Protein AF-A0A1F3K5B8-F1 (afdb_monomer)

Sequence (138 aa):
MNRTSKKQAKIIVHPASIRLMTDATWEYAHKILWNNHPFTKKETEQAKALIQEYYESIPSEKFAAGIHRYFSGYCIRILMARNYVLRRPQRYIPHPCIWIDKRNPKGFAGTKAWYDAFIQEQHYVNQRFRPQSFSKTA

Structure (mmCIF, N/CA/C/O backbone):
data_AF-A0A1F3K5B8-F1
#
_entry.id   AF-A0A1F3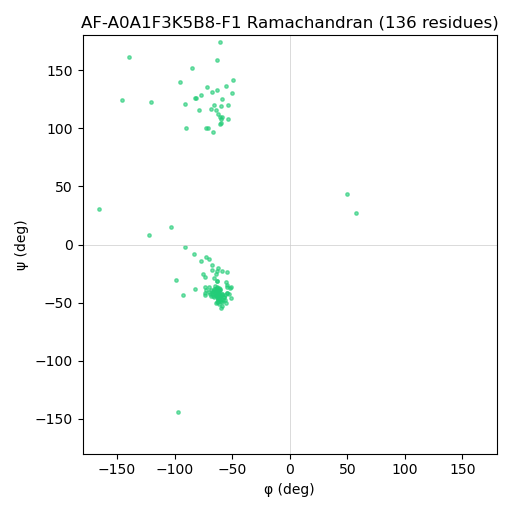K5B8-F1
#
loop_
_atom_site.group_PDB
_atom_site.id
_atom_site.type_symbol
_atom_site.label_atom_id
_atom_site.label_alt_id
_atom_site.label_comp_id
_atom_site.label_asym_id
_atom_site.label_entity_id
_atom_site.label_seq_id
_atom_site.pdbx_PDB_ins_code
_atom_site.Cartn_x
_atom_site.Cartn_y
_at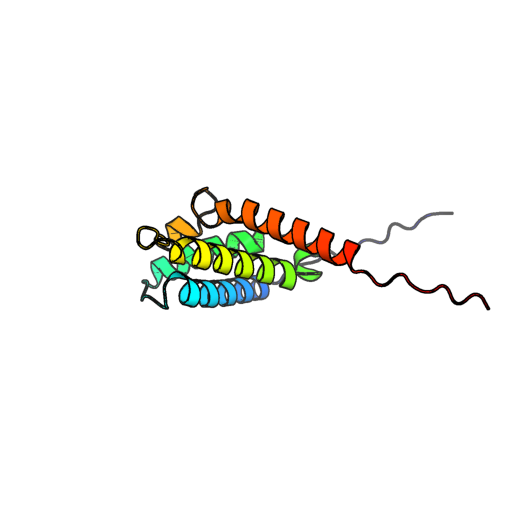om_site.Cartn_z
_atom_site.occupancy
_atom_site.B_iso_or_equiv
_atom_site.auth_seq_id
_atom_site.auth_comp_id
_atom_site.auth_asym_id
_atom_site.auth_atom_id
_atom_site.pdbx_PDB_model_num
ATOM 1 N N . MET A 1 1 ? 29.979 -13.759 -38.734 1.00 42.94 1 MET A N 1
ATOM 2 C CA . MET A 1 1 ? 29.241 -12.545 -38.310 1.00 42.94 1 MET A CA 1
ATOM 3 C C . MET A 1 1 ? 29.176 -12.517 -36.787 1.00 42.94 1 MET A C 1
ATOM 5 O O . MET A 1 1 ? 28.407 -13.268 -36.202 1.00 42.94 1 MET A O 1
ATOM 9 N N . ASN A 1 2 ? 30.024 -11.710 -36.144 1.00 40.69 2 ASN A N 1
ATOM 10 C CA . ASN A 1 2 ? 30.089 -11.603 -34.684 1.00 40.69 2 ASN A CA 1
ATOM 11 C C . ASN A 1 2 ? 28.946 -10.721 -34.166 1.00 40.69 2 ASN A C 1
ATOM 13 O O . ASN A 1 2 ? 28.903 -9.528 -34.457 1.00 40.69 2 ASN A O 1
ATOM 17 N N . ARG A 1 3 ? 28.024 -11.300 -33.387 1.00 50.88 3 ARG A N 1
ATOM 18 C CA . ARG A 1 3 ? 27.056 -10.534 -32.591 1.00 50.88 3 ARG A CA 1
ATOM 19 C C . ARG A 1 3 ? 27.803 -9.910 -31.414 1.00 50.88 3 ARG A C 1
ATOM 21 O O . ARG A 1 3 ? 28.085 -10.578 -30.426 1.00 50.88 3 ARG A O 1
ATOM 28 N N . THR A 1 4 ? 28.139 -8.632 -31.524 1.00 51.91 4 THR A N 1
ATOM 29 C CA . THR A 1 4 ? 28.612 -7.824 -30.400 1.00 51.91 4 THR A CA 1
ATOM 30 C C . THR A 1 4 ? 27.522 -7.780 -29.328 1.00 51.91 4 THR A C 1
ATOM 32 O O . THR A 1 4 ? 26.466 -7.176 -29.513 1.00 51.91 4 THR A O 1
ATOM 35 N N . SER A 1 5 ? 27.770 -8.452 -28.201 1.00 54.78 5 SER A N 1
ATOM 36 C CA . SER A 1 5 ? 26.965 -8.332 -26.986 1.00 54.78 5 SER A CA 1
ATOM 37 C C . SER A 1 5 ? 27.025 -6.879 -26.508 1.00 54.78 5 SER A C 1
ATOM 39 O O . SER A 1 5 ? 28.046 -6.423 -25.992 1.00 54.78 5 SER A O 1
ATOM 41 N N . LYS A 1 6 ? 25.957 -6.107 -26.743 1.00 59.59 6 LYS A N 1
ATOM 42 C CA . LYS A 1 6 ? 25.821 -4.761 -26.176 1.00 59.59 6 LYS A CA 1
ATOM 43 C C . LYS A 1 6 ? 25.743 -4.908 -24.656 1.00 59.59 6 LYS A C 1
ATOM 45 O O . LYS A 1 6 ? 24.773 -5.468 -24.153 1.00 59.59 6 LYS A O 1
ATOM 50 N N . LYS A 1 7 ? 26.735 -4.382 -23.928 1.00 57.59 7 LYS A N 1
ATOM 51 C CA . LYS A 1 7 ? 26.633 -4.170 -22.475 1.00 57.59 7 LYS A CA 1
ATOM 52 C C . LYS A 1 7 ? 25.372 -3.343 -22.210 1.00 57.59 7 LYS A C 1
ATOM 54 O O . LYS A 1 7 ? 25.329 -2.165 -22.555 1.00 57.59 7 LYS A O 1
ATOM 59 N N . GLN A 1 8 ? 24.335 -3.960 -21.649 1.00 66.31 8 GLN A N 1
ATOM 60 C CA . GLN A 1 8 ? 23.155 -3.233 -21.191 1.00 66.31 8 GLN A CA 1
ATOM 61 C C . GLN A 1 8 ? 23.549 -2.354 -20.001 1.00 66.31 8 GLN A C 1
ATOM 63 O O . GLN A 1 8 ? 24.217 -2.811 -19.073 1.00 66.31 8 GLN A O 1
ATOM 68 N N . ALA A 1 9 ? 23.162 -1.080 -20.050 1.00 80.69 9 ALA A N 1
ATOM 69 C CA . ALA A 1 9 ? 23.352 -0.161 -18.938 1.00 80.69 9 ALA A CA 1
ATOM 70 C C . ALA A 1 9 ? 22.540 -0.644 -17.727 1.00 80.69 9 ALA A C 1
ATOM 72 O O . ALA A 1 9 ? 21.363 -0.980 -17.856 1.00 80.69 9 ALA A O 1
ATOM 73 N N . LYS A 1 10 ? 23.171 -0.673 -16.548 1.00 85.38 10 LYS A N 1
ATOM 74 C CA . LYS A 1 10 ? 22.501 -1.026 -15.294 1.00 85.38 10 LYS A CA 1
ATOM 75 C C . LYS A 1 10 ? 21.502 0.076 -14.938 1.00 85.38 10 LYS A C 1
ATOM 77 O O . LYS A 1 10 ? 21.907 1.209 -14.688 1.00 85.38 10 LYS A O 1
ATOM 82 N N . ILE A 1 11 ? 20.215 -0.257 -14.898 1.00 89.69 11 ILE A N 1
ATOM 83 C CA . ILE A 1 11 ? 19.169 0.669 -14.454 1.00 89.69 11 ILE A CA 1
ATOM 84 C C . ILE A 1 11 ? 19.203 0.742 -12.926 1.00 89.69 11 ILE A C 1
ATOM 86 O O . ILE A 1 11 ? 19.181 -0.282 -12.241 1.00 89.69 11 ILE A O 1
ATOM 90 N N . ILE A 1 12 ? 19.252 1.960 -12.392 1.00 89.50 12 ILE A N 1
ATOM 91 C CA . ILE A 1 12 ? 19.231 2.226 -10.953 1.00 89.50 12 ILE A CA 1
ATOM 92 C C . ILE A 1 12 ? 18.011 3.096 -10.660 1.00 89.50 12 ILE A C 1
ATOM 94 O O . ILE A 1 12 ? 17.866 4.177 -11.227 1.00 89.50 12 ILE A O 1
ATOM 98 N N . VAL A 1 13 ? 17.134 2.620 -9.777 1.00 92.69 13 VAL A N 1
ATOM 99 C CA . VAL A 1 13 ? 16.008 3.410 -9.268 1.00 92.69 13 VAL A CA 1
ATOM 100 C C . VAL A 1 13 ? 16.517 4.287 -8.133 1.00 92.69 13 VAL A C 1
ATOM 102 O O . VAL A 1 13 ? 17.129 3.797 -7.185 1.00 92.69 13 VAL A O 1
ATOM 105 N N . HIS A 1 14 ? 16.274 5.591 -8.224 1.00 94.44 14 HIS A N 1
ATOM 106 C CA . HIS A 1 14 ? 16.686 6.514 -7.177 1.00 94.44 14 HIS A CA 1
ATOM 107 C C . HIS A 1 14 ? 15.807 6.329 -5.919 1.00 94.44 14 HIS A C 1
ATOM 109 O O . HIS A 1 14 ? 14.580 6.292 -6.051 1.00 94.44 14 HIS A O 1
ATOM 115 N N . PRO A 1 15 ? 16.369 6.291 -4.693 1.00 95.44 15 PRO A N 1
ATOM 116 C CA . PRO A 1 15 ? 15.589 6.104 -3.461 1.00 95.44 15 PRO A CA 1
ATOM 117 C C . PRO A 1 15 ? 14.463 7.130 -3.267 1.00 95.44 15 PRO A C 1
ATOM 119 O O . PRO A 1 15 ? 13.400 6.809 -2.740 1.00 95.44 15 PRO A O 1
ATOM 122 N N . ALA A 1 16 ? 14.654 8.366 -3.745 1.00 96.88 16 ALA A N 1
ATOM 123 C CA . ALA A 1 16 ? 13.606 9.390 -3.698 1.00 96.88 16 ALA A CA 1
ATOM 124 C C . ALA A 1 16 ? 12.360 9.019 -4.522 1.00 96.88 16 ALA A C 1
ATOM 126 O O . ALA A 1 16 ? 11.256 9.391 -4.136 1.00 96.88 16 ALA A O 1
ATOM 127 N N . SER A 1 17 ? 12.515 8.269 -5.620 1.00 96.81 17 SER A N 1
ATOM 128 C CA . SER A 1 17 ? 11.383 7.786 -6.415 1.00 96.81 17 SER A CA 1
ATOM 129 C C . SER A 1 17 ? 10.570 6.759 -5.635 1.00 96.81 17 SER A C 1
ATOM 131 O O . SER A 1 17 ? 9.349 6.838 -5.625 1.00 96.81 17 SER A O 1
ATOM 133 N N . ILE A 1 18 ? 11.232 5.837 -4.929 1.00 97.75 18 ILE A N 1
ATOM 134 C CA . ILE A 1 18 ? 10.556 4.868 -4.056 1.00 97.75 18 ILE A CA 1
ATOM 135 C C . ILE A 1 18 ? 9.808 5.598 -2.940 1.00 97.75 18 ILE A C 1
ATOM 137 O O . ILE A 1 18 ? 8.623 5.348 -2.746 1.00 97.75 18 ILE A O 1
ATOM 141 N N . ARG A 1 19 ? 10.460 6.556 -2.267 1.00 98.25 19 ARG A N 1
ATOM 142 C CA . ARG A 1 19 ? 9.831 7.358 -1.208 1.00 98.25 19 ARG A CA 1
ATOM 143 C C . ARG A 1 19 ? 8.584 8.094 -1.700 1.00 98.25 19 ARG A C 1
ATOM 145 O O . ARG A 1 19 ? 7.551 8.017 -1.048 1.00 98.25 19 ARG A O 1
ATOM 152 N N . LEU A 1 20 ? 8.652 8.728 -2.873 1.00 98.12 20 LEU A N 1
ATOM 153 C CA . LEU A 1 20 ? 7.500 9.395 -3.486 1.00 98.12 20 LEU A CA 1
ATOM 154 C C . LEU A 1 20 ? 6.321 8.429 -3.689 1.00 98.12 20 LEU A C 1
ATOM 156 O O . LEU A 1 20 ? 5.184 8.760 -3.360 1.00 98.12 20 LEU A O 1
ATOM 160 N N . MET A 1 21 ? 6.590 7.224 -4.202 1.00 98.44 21 MET A N 1
ATOM 161 C CA . MET A 1 21 ? 5.548 6.215 -4.406 1.00 98.44 21 MET A CA 1
ATOM 162 C C . MET A 1 21 ? 4.971 5.707 -3.083 1.00 98.44 21 MET A C 1
ATOM 164 O O . MET A 1 21 ? 3.756 5.526 -2.974 1.00 98.44 21 MET A O 1
ATOM 168 N N . THR A 1 22 ? 5.820 5.503 -2.077 1.00 98.69 22 THR A N 1
ATOM 169 C CA . THR A 1 22 ? 5.412 5.124 -0.721 1.00 98.69 22 THR A CA 1
ATOM 170 C C . THR A 1 22 ? 4.481 6.165 -0.113 1.00 98.69 22 THR A C 1
ATOM 172 O O . THR A 1 22 ? 3.403 5.807 0.360 1.00 98.69 22 THR A O 1
ATOM 175 N N . ASP A 1 23 ? 4.856 7.443 -0.176 1.00 98.69 23 ASP A N 1
ATOM 176 C CA . ASP A 1 23 ? 4.084 8.548 0.391 1.00 98.69 23 ASP A CA 1
ATOM 177 C C . ASP A 1 23 ? 2.722 8.686 -0.293 1.00 98.69 23 ASP A C 1
ATOM 179 O O . ASP A 1 23 ? 1.694 8.652 0.382 1.00 98.69 23 ASP A O 1
ATOM 183 N N . ALA A 1 24 ? 2.694 8.707 -1.629 1.00 98.69 24 ALA A N 1
ATOM 184 C CA . ALA A 1 24 ? 1.449 8.785 -2.392 1.00 98.69 24 ALA A CA 1
ATOM 185 C C . ALA A 1 24 ? 0.516 7.591 -2.114 1.00 98.69 24 ALA A C 1
ATOM 187 O O . ALA A 1 24 ? -0.705 7.737 -2.021 1.00 98.69 24 ALA A O 1
ATOM 188 N N . THR A 1 25 ? 1.084 6.391 -1.960 1.00 98.75 25 THR A N 1
ATOM 189 C CA . THR A 1 25 ? 0.309 5.182 -1.638 1.00 98.75 25 THR A CA 1
ATOM 190 C C . THR A 1 25 ? -0.245 5.245 -0.220 1.00 98.75 25 THR A C 1
ATOM 192 O O . THR A 1 25 ? -1.408 4.900 -0.008 1.00 98.75 25 THR A O 1
ATOM 195 N N . TRP A 1 26 ? 0.563 5.697 0.743 1.00 98.75 26 TRP A N 1
ATOM 196 C CA . TRP A 1 26 ? 0.133 5.884 2.123 1.00 98.75 26 TRP A CA 1
ATOM 197 C C . TRP A 1 26 ? -0.996 6.903 2.219 1.00 98.75 26 TRP A C 1
ATOM 199 O O . TRP A 1 26 ? -2.032 6.579 2.782 1.00 98.75 26 TRP A O 1
ATOM 209 N N . GLU A 1 27 ? -0.841 8.092 1.636 1.00 98.62 27 GLU A N 1
ATOM 210 C CA . GLU A 1 27 ? -1.864 9.144 1.664 1.00 98.62 27 GLU A CA 1
ATOM 211 C C . GLU A 1 27 ? -3.196 8.648 1.094 1.00 98.62 27 GLU A C 1
ATOM 213 O O . GLU A 1 27 ? -4.263 8.857 1.680 1.00 98.62 27 GLU A O 1
ATOM 218 N N . TYR A 1 28 ? -3.133 7.917 -0.022 1.00 98.75 28 TYR A N 1
ATOM 219 C CA . TYR A 1 28 ? -4.312 7.308 -0.616 1.00 98.75 28 TYR A CA 1
ATOM 220 C C . TYR A 1 28 ? -4.944 6.259 0.310 1.00 98.75 28 TYR A C 1
ATOM 222 O O . TYR A 1 28 ? -6.145 6.311 0.577 1.00 98.75 28 TYR A O 1
ATOM 230 N N . ALA A 1 29 ? -4.155 5.321 0.838 1.00 98.62 29 ALA A N 1
ATOM 231 C CA . ALA A 1 29 ? -4.647 4.276 1.733 1.00 98.62 29 ALA A CA 1
ATOM 232 C C . ALA A 1 29 ? -5.234 4.861 3.029 1.00 98.62 29 ALA A C 1
ATOM 234 O O . ALA A 1 29 ? -6.334 4.481 3.434 1.00 98.62 29 ALA A O 1
ATOM 235 N N . HIS A 1 30 ? -4.531 5.819 3.638 1.00 98.69 30 HIS A N 1
ATOM 236 C CA . HIS A 1 30 ? -4.890 6.506 4.878 1.00 98.69 30 HIS A CA 1
ATOM 237 C C . HIS A 1 30 ? -6.261 7.166 4.778 1.00 98.69 30 HIS A C 1
ATOM 239 O O . HIS A 1 30 ? -7.138 6.934 5.616 1.00 98.69 30 HIS A O 1
ATOM 245 N N . LYS A 1 31 ? -6.480 7.895 3.683 1.00 98.44 31 LYS A N 1
ATOM 246 C CA . LYS A 1 31 ? -7.760 8.525 3.377 1.00 98.44 31 LYS A CA 1
ATOM 247 C C . LYS A 1 31 ? -8.865 7.504 3.121 1.00 98.44 31 LYS A C 1
ATOM 249 O O . LYS A 1 31 ? -9.977 7.662 3.613 1.00 98.44 31 LYS A O 1
ATOM 254 N N . ILE A 1 32 ? -8.586 6.469 2.332 1.00 98.38 32 ILE A N 1
ATOM 255 C CA . ILE A 1 32 ? -9.624 5.583 1.789 1.00 98.38 32 ILE A CA 1
ATOM 256 C C . ILE A 1 32 ? -10.062 4.506 2.786 1.00 98.38 32 ILE A C 1
ATOM 258 O O . ILE A 1 32 ? -11.248 4.180 2.835 1.00 98.38 32 ILE A O 1
ATOM 262 N N . LEU A 1 33 ? -9.138 3.949 3.569 1.00 98.25 33 LEU A N 1
ATOM 263 C CA . LEU A 1 33 ? -9.417 2.831 4.477 1.00 98.25 33 LEU A CA 1
ATOM 264 C C . LEU A 1 33 ? -9.633 3.269 5.922 1.00 98.25 33 LEU A C 1
ATOM 266 O O . LEU A 1 33 ? -10.397 2.624 6.635 1.00 98.25 33 LEU A O 1
ATOM 270 N N . TRP A 1 34 ? -8.985 4.356 6.341 1.00 97.94 34 TRP A N 1
ATOM 271 C CA . TRP A 1 34 ? -9.010 4.817 7.730 1.00 97.94 34 TRP A CA 1
ATOM 272 C C . TRP A 1 34 ? -9.528 6.248 7.879 1.00 97.94 34 TRP A C 1
ATOM 274 O O . TRP A 1 34 ? -9.475 6.789 8.976 1.00 97.94 34 TRP A O 1
ATOM 284 N N . ASN A 1 35 ? -10.042 6.864 6.807 1.00 96.94 35 ASN A N 1
ATOM 285 C CA . ASN A 1 35 ? -10.650 8.197 6.834 1.00 96.94 35 ASN A CA 1
ATOM 286 C C . ASN A 1 35 ? -9.774 9.251 7.543 1.00 96.94 35 ASN A C 1
ATOM 288 O O . ASN A 1 35 ? -10.262 10.019 8.368 1.00 96.94 35 ASN A O 1
ATOM 292 N N . ASN A 1 36 ? -8.465 9.249 7.258 1.00 96.69 36 ASN A N 1
ATOM 293 C CA . ASN A 1 36 ? -7.475 10.132 7.890 1.00 96.69 36 ASN A CA 1
ATOM 294 C C . ASN A 1 36 ? -7.409 10.029 9.429 1.00 96.69 36 ASN A C 1
ATOM 296 O O . ASN A 1 36 ? -7.021 10.989 10.093 1.00 96.69 36 ASN A O 1
ATOM 300 N N . HIS A 1 37 ? -7.767 8.879 10.010 1.00 97.44 37 HIS A N 1
ATOM 301 C CA . HIS A 1 37 ? -7.633 8.635 11.447 1.00 97.44 37 HIS A CA 1
ATOM 302 C C . HIS A 1 37 ? -6.214 8.980 11.942 1.00 97.44 37 HIS A C 1
ATOM 304 O O . HIS A 1 37 ? -5.244 8.534 11.327 1.00 97.44 37 HIS A O 1
ATOM 310 N N . PRO A 1 38 ? -6.050 9.753 13.026 1.00 97.31 38 PRO A N 1
ATOM 311 C CA . PRO A 1 38 ? -4.735 10.210 13.462 1.00 97.31 38 PRO A CA 1
ATOM 312 C C . PRO A 1 38 ? -3.913 9.054 14.048 1.00 97.31 38 PRO A C 1
ATOM 314 O O . PRO A 1 38 ? -4.083 8.681 15.204 1.00 97.31 38 PRO A O 1
ATOM 317 N N . PHE A 1 39 ? -2.994 8.508 13.253 1.00 98.00 39 PHE A N 1
ATOM 318 C CA . PHE A 1 39 ? -1.975 7.575 13.730 1.00 98.00 39 PHE A CA 1
ATOM 319 C C . PHE A 1 39 ? -0.771 8.338 14.280 1.00 98.00 39 PHE A C 1
ATOM 321 O O . PHE A 1 39 ? -0.451 9.445 13.837 1.00 98.00 39 PHE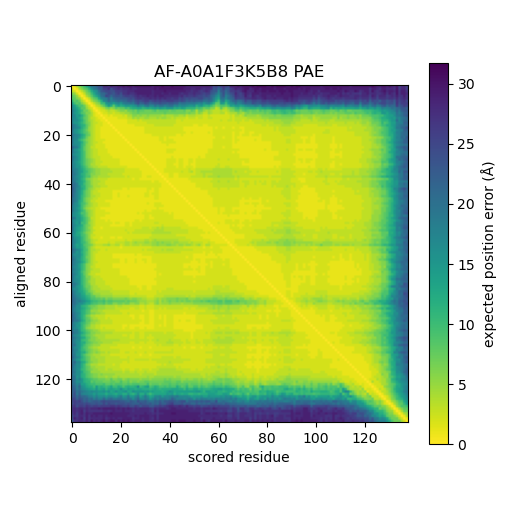 A O 1
ATOM 328 N N . THR A 1 40 ? -0.054 7.734 15.222 1.00 98.25 40 THR A N 1
ATOM 329 C CA . THR A 1 40 ? 1.214 8.289 15.694 1.00 98.25 40 THR A CA 1
ATOM 330 C C . THR A 1 40 ? 2.235 8.335 14.557 1.00 98.25 40 THR A C 1
ATOM 332 O O . THR A 1 40 ? 2.176 7.570 13.586 1.00 98.25 40 THR A O 1
ATOM 335 N N . LYS A 1 41 ? 3.249 9.197 14.701 1.00 98.19 41 LYS A N 1
ATOM 336 C CA . LYS A 1 41 ? 4.380 9.230 13.763 1.00 98.19 41 LYS A CA 1
ATOM 337 C C . LYS A 1 41 ? 5.023 7.846 13.628 1.00 98.19 41 LYS A C 1
ATOM 339 O O . LYS A 1 41 ? 5.306 7.411 12.521 1.00 98.19 41 LYS A O 1
ATOM 344 N N . LYS A 1 42 ? 5.195 7.125 14.741 1.00 98.31 42 LYS A N 1
ATOM 345 C CA . LYS A 1 42 ? 5.792 5.783 14.748 1.00 98.31 42 LYS A CA 1
ATOM 346 C C . LYS A 1 42 ? 4.966 4.778 13.942 1.00 98.31 42 LYS A C 1
ATOM 348 O O . LYS A 1 42 ? 5.535 4.054 13.134 1.00 98.31 42 LYS A O 1
ATOM 353 N N . GLU A 1 43 ? 3.650 4.744 14.136 1.00 98.31 43 GLU A N 1
ATOM 354 C CA . GLU A 1 43 ? 2.756 3.855 13.378 1.00 98.31 43 GLU A CA 1
ATOM 355 C C . GLU A 1 43 ? 2.738 4.208 11.890 1.00 98.31 43 GLU A C 1
ATOM 357 O O . GLU A 1 43 ? 2.781 3.316 11.045 1.00 98.31 43 GLU A O 1
ATOM 362 N N . THR A 1 44 ? 2.739 5.504 11.569 1.00 98.56 44 THR A N 1
ATOM 363 C CA . THR A 1 44 ? 2.796 5.989 10.185 1.00 98.56 44 THR A CA 1
ATOM 364 C C . THR A 1 44 ? 4.083 5.544 9.493 1.00 98.56 44 THR A C 1
ATOM 366 O O . THR A 1 44 ? 4.026 4.987 8.400 1.00 98.56 44 THR A O 1
ATOM 369 N N . GLU A 1 45 ? 5.240 5.722 10.136 1.00 98.56 45 GLU A N 1
ATOM 370 C CA . GLU A 1 45 ? 6.523 5.284 9.571 1.00 98.56 45 GLU A CA 1
ATOM 371 C C . GLU A 1 45 ? 6.601 3.759 9.428 1.00 98.56 45 GLU A C 1
ATOM 373 O O . GLU A 1 45 ? 7.094 3.255 8.422 1.00 98.56 45 GLU A O 1
ATOM 378 N N . GLN A 1 46 ? 6.059 2.999 10.385 1.00 98.62 46 GLN A N 1
ATOM 379 C CA . GLN A 1 46 ? 5.990 1.538 10.280 1.00 98.62 46 GLN A CA 1
ATOM 380 C C . GLN A 1 46 ? 5.102 1.086 9.115 1.00 98.62 46 GLN A C 1
ATOM 382 O O . GLN A 1 46 ? 5.475 0.188 8.362 1.00 98.62 46 GLN A O 1
ATOM 387 N N . ALA A 1 47 ? 3.942 1.717 8.935 1.00 98.50 47 ALA A N 1
ATOM 388 C CA . ALA A 1 47 ? 3.056 1.432 7.815 1.00 98.50 47 ALA A CA 1
ATOM 389 C C . ALA A 1 47 ? 3.716 1.783 6.471 1.00 98.50 47 ALA A C 1
ATOM 391 O O . ALA A 1 47 ? 3.661 0.988 5.529 1.00 98.50 47 ALA A O 1
ATOM 392 N N . LYS A 1 48 ? 4.389 2.938 6.392 1.00 98.81 48 LYS A N 1
ATOM 393 C CA . LYS A 1 48 ? 5.152 3.358 5.211 1.00 98.81 48 LYS A CA 1
ATOM 394 C C . LYS A 1 48 ? 6.310 2.419 4.899 1.00 98.81 48 LYS A C 1
ATOM 396 O O . LYS A 1 48 ? 6.497 2.107 3.731 1.00 98.81 48 LYS A O 1
ATOM 401 N N . ALA A 1 49 ? 7.025 1.907 5.899 1.00 98.69 49 ALA A N 1
ATOM 402 C CA . ALA A 1 49 ? 8.081 0.917 5.686 1.00 98.69 49 ALA A CA 1
ATOM 403 C C . ALA A 1 49 ? 7.546 -0.349 4.990 1.00 98.69 49 ALA A C 1
ATOM 405 O O . ALA A 1 49 ? 8.134 -0.811 4.017 1.00 98.69 49 ALA A O 1
ATOM 406 N N . LEU A 1 50 ? 6.373 -0.850 5.395 1.00 98.69 50 LEU A N 1
ATOM 407 C CA . LEU A 1 50 ? 5.744 -2.008 4.743 1.00 98.69 50 LEU A CA 1
ATOM 408 C C . LEU A 1 50 ? 5.338 -1.723 3.284 1.00 98.69 50 LEU A C 1
ATOM 410 O O . LEU A 1 50 ? 5.424 -2.601 2.425 1.00 98.69 50 LEU A O 1
ATOM 414 N N . ILE A 1 51 ? 4.893 -0.499 2.985 1.00 98.75 51 ILE A N 1
ATOM 415 C CA . ILE A 1 51 ? 4.605 -0.058 1.609 1.00 98.75 51 ILE A CA 1
ATOM 416 C C . ILE A 1 51 ? 5.908 0.098 0.810 1.00 98.75 51 ILE A C 1
ATOM 418 O O . ILE A 1 51 ? 5.971 -0.284 -0.357 1.00 98.75 51 ILE A O 1
ATOM 422 N N . GLN A 1 52 ? 6.953 0.643 1.422 1.00 98.62 52 GLN A N 1
ATOM 423 C CA . GLN A 1 52 ? 8.257 0.825 0.799 1.00 98.62 52 GLN A CA 1
ATOM 424 C C . GLN A 1 52 ? 8.867 -0.518 0.392 1.00 98.62 52 GLN A C 1
ATOM 426 O O . GLN A 1 52 ? 9.302 -0.650 -0.751 1.00 98.62 52 GLN A O 1
ATOM 431 N N . GLU A 1 53 ? 8.788 -1.536 1.256 1.00 98.12 53 GLU A N 1
ATOM 432 C CA . GLU A 1 53 ? 9.213 -2.905 0.934 1.00 98.12 53 GLU A CA 1
ATOM 433 C C . GLU A 1 53 ? 8.536 -3.441 -0.338 1.00 98.12 53 GLU A C 1
ATOM 435 O O . GLU A 1 53 ? 9.154 -4.156 -1.130 1.00 98.12 53 GLU A O 1
ATOM 440 N N . TYR A 1 54 ? 7.262 -3.098 -0.567 1.00 97.94 54 TYR A N 1
ATOM 441 C CA . TYR A 1 54 ? 6.567 -3.479 -1.797 1.00 97.94 54 TYR A CA 1
ATOM 442 C C . TYR A 1 54 ? 7.234 -2.857 -3.029 1.00 97.94 54 TYR A C 1
ATOM 444 O O . TYR A 1 54 ? 7.490 -3.572 -3.998 1.00 97.94 54 TYR A O 1
ATOM 452 N N . TYR A 1 55 ? 7.556 -1.563 -2.997 1.00 98.12 55 TYR A N 1
ATOM 453 C CA . TYR A 1 55 ? 8.202 -0.885 -4.123 1.00 98.12 55 TYR A CA 1
ATOM 454 C C . TYR A 1 55 ? 9.654 -1.319 -4.335 1.00 98.12 55 TYR A C 1
ATOM 456 O O . TYR A 1 55 ? 10.073 -1.476 -5.480 1.00 98.12 55 TYR A O 1
ATOM 464 N N . GLU A 1 56 ? 10.393 -1.574 -3.258 1.00 97.25 56 GLU A N 1
ATOM 465 C CA . GLU A 1 56 ? 11.762 -2.101 -3.303 1.00 97.25 56 GLU A CA 1
ATOM 466 C C . GLU A 1 56 ? 11.826 -3.520 -3.875 1.00 97.25 56 GLU A C 1
ATOM 468 O O . GLU A 1 56 ? 12.815 -3.893 -4.503 1.00 97.25 56 GLU A O 1
ATOM 473 N N . SER A 1 57 ? 10.760 -4.310 -3.716 1.00 96.19 57 SER A N 1
ATOM 474 C CA . SER A 1 57 ? 10.685 -5.657 -4.293 1.00 96.19 57 SER A CA 1
ATOM 475 C C . SER A 1 57 ? 10.496 -5.678 -5.818 1.00 96.19 57 SER A C 1
ATOM 477 O O . SER A 1 57 ? 10.597 -6.740 -6.440 1.00 96.19 57 SER A O 1
ATOM 479 N N . ILE A 1 58 ? 10.203 -4.532 -6.445 1.00 97.06 58 ILE A N 1
ATOM 480 C CA . ILE A 1 58 ? 10.001 -4.434 -7.894 1.00 97.06 58 ILE A CA 1
ATOM 481 C C . ILE A 1 58 ? 11.371 -4.353 -8.585 1.00 97.06 58 ILE A C 1
ATOM 483 O O . ILE A 1 58 ? 12.143 -3.443 -8.287 1.00 97.06 58 ILE A O 1
ATOM 487 N N . PRO A 1 59 ? 11.669 -5.228 -9.568 1.00 96.25 59 PRO A N 1
ATOM 488 C CA . PRO A 1 59 ? 12.907 -5.131 -10.341 1.00 96.25 59 PRO A CA 1
ATOM 489 C C . PRO A 1 59 ? 13.075 -3.751 -10.985 1.00 96.25 59 PRO A C 1
ATOM 491 O O . PRO A 1 59 ? 12.121 -3.229 -11.573 1.00 96.25 59 PRO A O 1
ATOM 494 N N . SER A 1 60 ? 14.282 -3.182 -10.919 1.00 95.38 60 SER A N 1
ATOM 495 C CA . SER A 1 60 ? 14.591 -1.824 -11.390 1.00 95.38 60 SER A CA 1
ATOM 496 C C . SER A 1 60 ? 14.131 -1.559 -12.823 1.00 95.38 60 SER A C 1
ATOM 498 O O . SER A 1 60 ? 13.625 -0.480 -13.127 1.00 95.38 60 SER A O 1
ATOM 500 N N . GLU A 1 61 ? 14.247 -2.553 -13.704 1.00 94.81 61 GLU A N 1
ATOM 501 C CA . GLU A 1 61 ? 13.826 -2.465 -15.102 1.00 94.81 61 GLU A CA 1
ATOM 502 C C . GLU A 1 61 ? 12.306 -2.298 -15.212 1.00 94.81 61 GLU A C 1
ATOM 504 O O . GLU A 1 61 ? 11.816 -1.487 -15.997 1.00 94.81 61 GLU A O 1
ATOM 509 N N . LYS A 1 62 ? 11.546 -3.036 -14.394 1.00 95.88 62 LYS A N 1
ATOM 510 C CA . LYS A 1 62 ? 10.078 -2.959 -14.362 1.00 95.88 62 LYS A CA 1
ATOM 511 C C . LYS A 1 62 ? 9.596 -1.681 -13.690 1.00 95.88 62 LYS A C 1
ATOM 513 O O . LYS A 1 62 ? 8.609 -1.100 -14.140 1.00 95.88 62 LYS A O 1
ATOM 518 N N . PHE A 1 63 ? 10.297 -1.237 -12.649 1.00 95.75 63 PHE A N 1
ATOM 519 C CA . PHE A 1 63 ? 10.027 0.038 -11.997 1.00 95.75 63 PHE A CA 1
ATOM 520 C C . PHE A 1 63 ? 10.179 1.180 -13.011 1.00 95.75 63 PHE A C 1
ATOM 522 O O . PHE A 1 63 ? 9.228 1.925 -13.245 1.00 95.75 63 PHE A O 1
ATOM 529 N N . ALA A 1 64 ? 11.331 1.264 -13.684 1.00 94.12 64 ALA A N 1
ATOM 530 C CA . ALA A 1 64 ? 11.606 2.305 -14.673 1.00 94.12 64 ALA A CA 1
ATOM 531 C C . ALA A 1 64 ? 10.636 2.260 -15.866 1.00 94.12 64 ALA A C 1
ATOM 533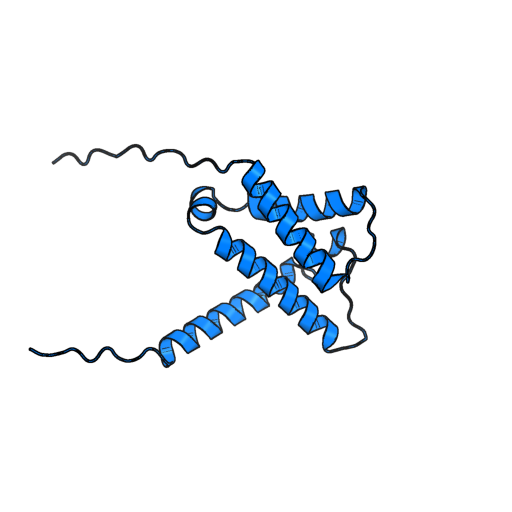 O O . ALA A 1 64 ? 10.180 3.302 -16.329 1.00 94.12 64 ALA A O 1
ATOM 534 N N . ALA A 1 65 ? 10.279 1.064 -16.341 1.00 94.62 65 ALA A N 1
ATOM 535 C CA . ALA A 1 65 ? 9.385 0.914 -17.486 1.00 94.62 65 ALA A CA 1
ATOM 536 C C . ALA A 1 65 ? 7.904 1.187 -17.168 1.00 94.62 65 ALA A C 1
ATOM 538 O O . ALA A 1 65 ? 7.131 1.496 -18.076 1.00 94.62 65 ALA A O 1
ATOM 539 N N . GLY A 1 66 ? 7.460 1.016 -15.917 1.00 94.00 66 GLY A N 1
ATOM 540 C CA . GLY A 1 66 ? 6.025 0.888 -15.660 1.00 94.00 66 GLY A CA 1
ATOM 541 C C . GLY A 1 66 ? 5.560 1.032 -14.218 1.00 94.00 66 GLY A C 1
ATOM 542 O O . GLY A 1 66 ? 4.542 0.429 -13.877 1.00 94.00 66 GLY A O 1
ATOM 543 N N . ILE A 1 67 ? 6.233 1.829 -13.383 1.00 96.31 67 ILE A N 1
ATOM 544 C CA . ILE A 1 67 ? 5.845 2.039 -11.974 1.00 96.31 67 ILE A CA 1
ATOM 545 C C . ILE A 1 67 ? 4.368 2.418 -11.781 1.00 96.31 67 ILE A C 1
ATOM 547 O O . ILE A 1 67 ? 3.722 1.925 -10.857 1.00 96.31 67 ILE A O 1
ATOM 551 N N . HIS A 1 68 ? 3.794 3.208 -12.695 1.00 95.50 68 HIS A N 1
ATOM 552 C CA . HIS A 1 68 ? 2.382 3.602 -12.655 1.00 95.50 68 HIS A CA 1
ATOM 553 C C . HIS A 1 68 ? 1.436 2.393 -12.569 1.00 95.50 68 HIS A C 1
ATOM 555 O O . HIS A 1 68 ? 0.436 2.456 -11.867 1.00 95.50 68 HIS A O 1
ATOM 561 N N . ARG A 1 69 ? 1.766 1.262 -13.211 1.00 95.88 69 ARG A N 1
ATOM 562 C CA . ARG A 1 69 ? 0.933 0.046 -13.184 1.00 95.88 69 ARG A CA 1
ATOM 563 C C . ARG A 1 69 ? 0.917 -0.601 -11.804 1.00 95.88 69 ARG A C 1
ATOM 565 O O . ARG A 1 69 ? -0.124 -1.078 -11.364 1.00 95.88 69 ARG A O 1
ATOM 572 N N . TYR A 1 70 ? 2.062 -0.603 -11.126 1.00 97.38 70 TYR A N 1
ATOM 573 C CA . TYR A 1 70 ? 2.190 -1.127 -9.768 1.00 97.38 70 TYR A CA 1
ATOM 574 C C . TYR A 1 70 ? 1.440 -0.242 -8.774 1.00 97.38 70 TYR A C 1
ATOM 576 O O . TYR A 1 70 ? 0.661 -0.752 -7.974 1.00 97.38 70 TYR A O 1
ATOM 584 N N . PHE A 1 71 ? 1.593 1.078 -8.900 1.00 98.19 71 PHE A N 1
ATOM 585 C CA . PHE A 1 71 ? 0.840 2.051 -8.112 1.00 98.19 71 PHE A CA 1
ATOM 586 C C . PHE A 1 71 ? -0.672 1.912 -8.305 1.00 98.19 71 PHE A C 1
ATOM 588 O O . PHE A 1 71 ? -1.405 1.713 -7.340 1.00 98.19 71 PHE A O 1
ATOM 595 N N . SER A 1 72 ? -1.149 1.933 -9.554 1.00 97.56 72 SER A N 1
ATOM 596 C CA . SER A 1 72 ? -2.571 1.759 -9.863 1.00 97.56 72 SER A CA 1
ATOM 597 C C . SER A 1 72 ? -3.101 0.423 -9.350 1.00 97.56 72 SER A C 1
ATOM 599 O O . SER A 1 72 ? -4.175 0.390 -8.755 1.00 97.56 72 SER A O 1
ATOM 601 N N . GLY A 1 73 ? -2.344 -0.668 -9.507 1.00 98.00 73 GLY A N 1
ATOM 602 C CA . GLY A 1 73 ? -2.719 -1.974 -8.966 1.00 98.00 73 GLY A CA 1
ATOM 603 C C . GLY A 1 73 ? -2.842 -1.971 -7.440 1.00 98.00 73 GLY A C 1
ATOM 604 O O . GLY A 1 73 ? -3.786 -2.544 -6.894 1.00 98.00 73 GLY A O 1
ATOM 605 N N . TYR A 1 74 ? -1.942 -1.275 -6.743 1.00 98.44 74 TYR A N 1
ATOM 606 C CA . TYR A 1 74 ? -2.026 -1.079 -5.296 1.00 98.44 74 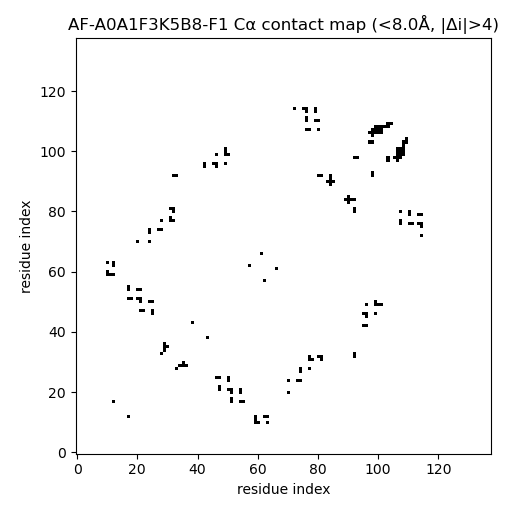TYR A CA 1
ATOM 607 C C . TYR A 1 74 ? -3.300 -0.307 -4.912 1.00 98.44 74 TYR A C 1
ATOM 609 O O . TYR A 1 74 ? -4.070 -0.761 -4.062 1.00 98.44 74 TYR A O 1
ATOM 617 N N . CYS A 1 75 ? -3.575 0.816 -5.580 1.00 98.56 75 CYS A N 1
ATOM 618 C CA . CYS A 1 75 ? -4.764 1.639 -5.340 1.00 98.56 75 CYS A CA 1
ATOM 619 C C . CYS A 1 75 ? -6.073 0.885 -5.624 1.00 98.56 75 CYS A C 1
ATOM 621 O O . CYS A 1 75 ? -7.021 0.969 -4.844 1.00 98.56 75 CYS A O 1
ATOM 623 N N . ILE A 1 76 ? -6.128 0.088 -6.695 1.00 98.31 76 ILE A N 1
ATOM 624 C CA . ILE A 1 76 ? -7.293 -0.753 -7.009 1.00 98.31 76 ILE A CA 1
ATOM 625 C C . ILE A 1 76 ? -7.527 -1.775 -5.892 1.00 98.31 76 ILE A C 1
ATOM 627 O O . ILE A 1 76 ? -8.659 -1.955 -5.446 1.00 98.31 76 ILE A O 1
ATOM 631 N N . ARG A 1 77 ? -6.468 -2.407 -5.380 1.00 98.56 77 ARG A N 1
ATOM 632 C CA . ARG A 1 77 ? -6.562 -3.355 -4.259 1.00 98.56 77 ARG A CA 1
ATOM 633 C C . ARG A 1 77 ? -7.063 -2.700 -2.970 1.00 98.56 77 ARG A C 1
ATOM 635 O O . ARG A 1 77 ? -7.874 -3.297 -2.261 1.00 98.56 77 ARG A O 1
ATOM 642 N N . ILE A 1 78 ? -6.651 -1.460 -2.701 1.00 98.62 78 ILE A N 1
ATOM 643 C CA . ILE A 1 78 ? -7.198 -0.634 -1.613 1.00 98.62 78 ILE A CA 1
ATOM 644 C C . ILE A 1 78 ? -8.708 -0.420 -1.806 1.00 98.62 78 ILE A C 1
ATOM 646 O O . ILE A 1 78 ? -9.491 -0.660 -0.886 1.00 98.62 78 ILE A O 1
ATOM 650 N N . LEU A 1 79 ? -9.148 -0.034 -3.007 1.00 98.38 79 LEU A N 1
ATOM 651 C CA . LEU A 1 79 ? -10.573 0.155 -3.304 1.00 98.38 79 LEU A CA 1
ATOM 652 C C . LEU A 1 79 ? -11.379 -1.139 -3.166 1.00 98.38 79 LEU A C 1
ATOM 654 O O . LEU A 1 79 ? -12.484 -1.121 -2.625 1.00 98.38 79 LEU A O 1
ATOM 658 N N . MET A 1 80 ? -10.830 -2.274 -3.600 1.00 98.12 80 MET A N 1
ATOM 659 C CA . MET A 1 80 ? -11.466 -3.581 -3.421 1.00 98.12 80 MET A CA 1
ATOM 660 C C . MET A 1 80 ? -11.676 -3.903 -1.940 1.00 98.12 80 MET A C 1
ATOM 662 O O . MET A 1 80 ? -12.761 -4.343 -1.561 1.00 98.12 80 MET A O 1
ATOM 666 N N . ALA A 1 81 ? -10.677 -3.638 -1.095 1.00 98.12 81 ALA A N 1
ATOM 667 C CA . ALA A 1 81 ? -10.794 -3.826 0.347 1.00 98.12 81 ALA A CA 1
ATOM 668 C C . ALA A 1 81 ? -11.851 -2.904 0.968 1.00 98.12 81 ALA A C 1
ATOM 670 O O . ALA A 1 81 ? -12.699 -3.382 1.724 1.00 98.12 81 ALA A O 1
ATOM 671 N N . ARG A 1 82 ? -11.872 -1.618 0.589 1.00 97.69 82 ARG A N 1
ATOM 672 C CA . ARG A 1 82 ? -12.927 -0.679 1.003 1.00 97.69 82 ARG A CA 1
ATOM 673 C C . ARG A 1 82 ? -14.314 -1.197 0.625 1.00 97.69 82 ARG A C 1
ATOM 675 O O . ARG A 1 82 ? -15.200 -1.282 1.470 1.00 97.69 82 ARG A O 1
ATOM 682 N N . ASN A 1 83 ? -14.497 -1.598 -0.627 1.00 97.12 83 ASN A N 1
ATOM 683 C CA . ASN A 1 83 ? -15.779 -2.109 -1.106 1.00 97.12 83 ASN A CA 1
ATOM 684 C C . ASN A 1 83 ? -16.179 -3.401 -0.383 1.00 97.12 83 ASN A C 1
ATOM 686 O O . ASN A 1 83 ? -17.354 -3.610 -0.094 1.00 97.12 83 ASN A O 1
ATOM 690 N N . TYR A 1 84 ? -15.218 -4.267 -0.055 1.00 96.56 84 TYR A N 1
ATOM 691 C CA . TYR A 1 84 ? -15.473 -5.491 0.699 1.00 96.56 84 TYR A CA 1
ATOM 692 C C . TYR A 1 84 ? -16.002 -5.216 2.113 1.00 96.56 84 TYR A C 1
ATOM 694 O O . TYR A 1 84 ? -16.949 -5.894 2.539 1.00 96.56 84 TYR A O 1
ATOM 702 N N . VAL A 1 85 ? -15.419 -4.247 2.830 1.00 96.06 85 VAL A N 1
ATOM 703 C CA . VAL A 1 85 ? -15.858 -3.907 4.193 1.00 96.06 85 VAL A CA 1
ATOM 704 C C . VAL A 1 85 ? -17.198 -3.175 4.193 1.00 96.06 85 VAL A C 1
ATOM 706 O O . VAL A 1 85 ? -18.067 -3.526 4.980 1.00 96.06 85 VAL A O 1
ATOM 709 N N . LEU A 1 86 ? -17.439 -2.274 3.234 1.00 95.69 86 LEU A N 1
ATOM 710 C CA . LEU A 1 86 ? -18.706 -1.535 3.133 1.00 95.69 86 LEU A CA 1
ATOM 711 C C . LEU A 1 86 ? -19.927 -2.432 2.876 1.00 95.69 86 LEU A C 1
ATOM 713 O O . LEU A 1 86 ? -21.046 -2.058 3.208 1.00 95.69 86 LEU A O 1
ATOM 717 N N . ARG A 1 87 ? -19.735 -3.634 2.318 1.00 96.25 87 ARG A N 1
ATOM 718 C CA . ARG A 1 87 ? -20.833 -4.583 2.062 1.00 96.25 87 ARG A CA 1
ATOM 719 C C . ARG A 1 87 ? -21.468 -5.160 3.328 1.00 96.25 87 ARG A C 1
ATOM 721 O O . ARG A 1 87 ? -22.567 -5.698 3.229 1.00 96.25 87 ARG A O 1
ATOM 728 N N . ARG A 1 88 ? -20.776 -5.164 4.476 1.00 95.00 88 ARG A N 1
ATOM 729 C CA . ARG A 1 88 ? -21.312 -5.707 5.739 1.00 95.00 88 ARG A CA 1
ATOM 730 C C . ARG A 1 88 ? -20.804 -4.896 6.940 1.00 95.00 88 ARG A C 1
ATOM 732 O O . ARG A 1 88 ? -19.589 -4.869 7.124 1.00 95.00 88 ARG A O 1
ATOM 739 N N . PRO A 1 89 ? -21.682 -4.347 7.801 1.00 92.06 89 PRO A N 1
ATOM 740 C CA . PRO A 1 89 ? -21.293 -3.493 8.937 1.00 92.06 89 PRO A CA 1
ATOM 741 C C . PRO A 1 89 ? -20.264 -4.089 9.918 1.00 92.06 89 PRO A C 1
ATOM 743 O O . PRO A 1 89 ? -19.566 -3.371 10.616 1.00 92.06 89 PRO A O 1
ATOM 746 N N . GLN A 1 90 ? -20.166 -5.413 9.977 1.00 95.12 90 GLN A N 1
ATOM 747 C CA . GLN A 1 90 ? -19.353 -6.196 10.910 1.00 95.12 90 GLN A CA 1
ATOM 748 C C . GLN A 1 90 ? -17.902 -6.321 10.434 1.00 95.12 90 GLN A C 1
ATOM 750 O O . GLN A 1 90 ? -17.053 -6.874 11.130 1.00 95.12 90 GLN A O 1
ATOM 755 N N . ARG A 1 91 ? -17.617 -5.870 9.210 1.00 94.81 91 ARG A N 1
ATOM 756 C CA . ARG A 1 91 ? -16.285 -5.890 8.621 1.00 94.81 91 ARG A CA 1
ATOM 757 C C . ARG A 1 91 ? -15.619 -4.546 8.848 1.00 94.81 91 ARG A C 1
ATOM 759 O O . ARG A 1 91 ? -16.224 -3.500 8.653 1.00 94.81 91 ARG A O 1
ATOM 766 N N . TYR A 1 92 ? -14.337 -4.591 9.167 1.00 95.38 92 TYR A N 1
ATOM 767 C CA . TYR A 1 92 ? -13.510 -3.407 9.333 1.00 95.38 92 TYR A CA 1
ATOM 768 C C . TYR A 1 92 ? -12.130 -3.650 8.725 1.00 95.38 92 TYR A C 1
ATOM 770 O O . TYR A 1 92 ? -11.734 -4.796 8.487 1.00 95.38 92 TYR A O 1
ATOM 778 N N . ILE A 1 93 ? -11.405 -2.565 8.461 1.00 97.69 93 ILE A N 1
ATOM 779 C CA . ILE A 1 93 ? -9.988 -2.627 8.109 1.00 97.69 93 ILE A CA 1
ATOM 780 C C . ILE A 1 93 ? -9.186 -2.514 9.413 1.00 97.69 93 ILE A C 1
ATOM 782 O O . ILE A 1 93 ? -9.346 -1.521 10.124 1.00 97.69 93 ILE A O 1
ATOM 786 N N . PRO A 1 94 ? -8.350 -3.509 9.766 1.00 97.06 94 PRO A N 1
ATOM 787 C CA . PRO A 1 94 ? -7.481 -3.434 10.937 1.00 97.06 94 PRO A CA 1
ATOM 788 C C . PRO A 1 94 ? -6.487 -2.269 10.874 1.00 97.06 94 PRO A C 1
ATOM 790 O O . PRO A 1 94 ? -6.341 -1.599 9.852 1.00 97.06 94 PRO A O 1
ATOM 793 N N . HIS A 1 95 ? -5.746 -2.076 11.964 1.00 98.25 95 HIS A N 1
ATOM 794 C CA . HIS A 1 95 ? -4.644 -1.117 12.034 1.00 98.25 95 HIS A CA 1
ATOM 795 C C . HIS A 1 95 ? -3.677 -1.257 10.831 1.00 98.25 95 HIS A C 1
ATOM 797 O O . HIS A 1 95 ? -3.383 -2.393 10.434 1.00 98.25 95 HIS A O 1
ATOM 803 N N . PRO A 1 96 ? -3.136 -0.157 10.265 1.00 98.31 96 PRO A N 1
ATOM 804 C CA . PRO A 1 96 ? -2.277 -0.194 9.080 1.00 98.31 96 PRO A CA 1
ATOM 805 C C . PRO A 1 96 ? -1.112 -1.180 9.159 1.00 98.31 96 PRO A C 1
ATOM 807 O O . PRO A 1 96 ? -0.932 -1.980 8.244 1.00 98.31 96 PRO A O 1
ATOM 810 N N . CYS A 1 97 ? -0.382 -1.201 10.279 1.00 97.94 97 CYS A N 1
ATOM 811 C CA . CYS A 1 97 ? 0.746 -2.121 10.476 1.00 97.94 97 CYS A CA 1
ATOM 812 C C . CYS A 1 97 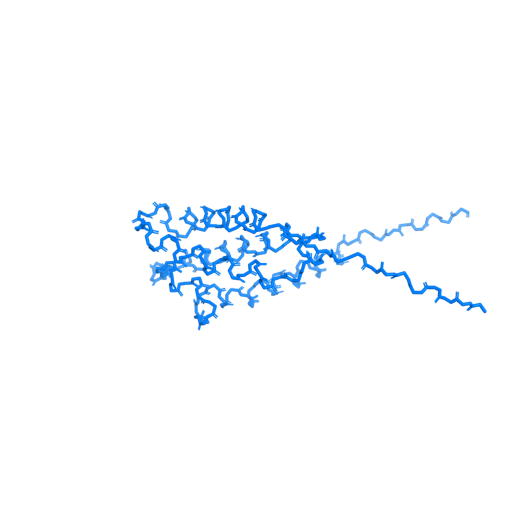? 0.344 -3.607 10.459 1.00 97.94 97 CYS A C 1
ATOM 814 O O . CYS A 1 97 ? 1.196 -4.458 10.246 1.00 97.94 97 CYS A O 1
ATOM 816 N N . ILE A 1 98 ? -0.935 -3.929 10.683 1.00 98.19 98 ILE A N 1
ATOM 817 C CA . ILE A 1 98 ? -1.462 -5.299 10.614 1.00 98.19 98 ILE A CA 1
ATOM 818 C C . ILE A 1 98 ? -2.000 -5.586 9.215 1.00 98.19 98 ILE A C 1
ATOM 820 O O . ILE A 1 98 ? -1.809 -6.674 8.676 1.00 98.19 98 ILE A O 1
ATOM 824 N N . TRP A 1 99 ? -2.738 -4.637 8.639 1.00 98.50 99 TRP A N 1
ATOM 825 C CA . TRP A 1 99 ? -3.403 -4.852 7.362 1.00 98.50 99 TRP A CA 1
ATOM 826 C C . TRP A 1 99 ? -2.419 -4.841 6.188 1.00 98.50 99 TRP A C 1
ATOM 828 O O . TRP A 1 99 ? -2.541 -5.685 5.309 1.00 98.50 99 TRP A O 1
ATOM 838 N N . ILE A 1 100 ? -1.439 -3.934 6.169 1.00 98.44 100 ILE A N 1
ATOM 839 C CA . ILE A 1 100 ? -0.469 -3.806 5.065 1.00 98.44 100 ILE A CA 1
ATOM 840 C C . ILE A 1 100 ? 0.554 -4.951 5.075 1.00 98.44 100 ILE A C 1
ATOM 842 O O . ILE A 1 100 ? 1.062 -5.327 4.018 1.00 98.44 100 ILE A O 1
ATOM 846 N N . ASP A 1 101 ? 0.836 -5.527 6.247 1.00 97.38 101 ASP A N 1
ATOM 847 C CA . ASP A 1 101 ? 1.835 -6.582 6.412 1.00 97.38 101 ASP A CA 1
ATOM 848 C C . ASP A 1 101 ? 1.587 -7.748 5.442 1.00 97.38 101 ASP A C 1
ATOM 850 O O . ASP A 1 101 ? 0.551 -8.418 5.473 1.00 97.38 101 ASP A O 1
ATOM 854 N N . LYS A 1 102 ? 2.579 -8.019 4.588 1.00 94.94 102 LYS A N 1
ATOM 855 C CA . LYS A 1 102 ? 2.547 -9.091 3.584 1.00 94.94 102 LYS A CA 1
ATOM 856 C C . LYS A 1 102 ? 2.344 -10.484 4.189 1.00 94.94 102 LYS A C 1
ATOM 858 O O . LYS A 1 102 ? 1.885 -11.383 3.490 1.00 94.94 102 LYS A O 1
ATOM 863 N N . ARG A 1 103 ? 2.670 -10.665 5.473 1.00 95.81 103 ARG A N 1
ATOM 864 C CA . ARG A 1 103 ? 2.480 -11.917 6.221 1.00 95.81 103 ARG A CA 1
ATOM 865 C C . ARG A 1 103 ? 1.032 -12.135 6.646 1.00 95.81 103 ARG A C 1
ATOM 867 O O . ARG A 1 103 ? 0.690 -13.245 7.038 1.00 95.81 103 ARG A O 1
ATOM 874 N N . ASN A 1 104 ? 0.182 -11.109 6.580 1.00 96.62 104 ASN A N 1
ATOM 875 C CA . ASN A 1 104 ? -1.232 -11.219 6.904 1.00 96.62 104 ASN A CA 1
ATOM 876 C C . ASN A 1 104 ? -2.051 -11.581 5.647 1.00 96.62 104 ASN A C 1
ATOM 878 O O . ASN A 1 104 ? -2.416 -10.689 4.872 1.00 96.62 104 ASN A O 1
ATOM 882 N N . PRO A 1 105 ? -2.439 -12.857 5.449 1.00 95.25 105 PRO A N 1
ATOM 883 C CA . PRO A 1 105 ? -3.211 -13.267 4.275 1.00 95.25 105 PRO A CA 1
ATOM 884 C C . PRO A 1 105 ? -4.631 -12.688 4.264 1.00 95.25 105 PRO A C 1
ATOM 886 O O . PRO A 1 105 ? -5.273 -12.667 3.220 1.00 95.25 105 PRO A O 1
ATOM 889 N N . LYS A 1 106 ? -5.133 -12.205 5.409 1.00 94.81 106 LYS A N 1
ATOM 890 C CA . LYS A 1 106 ? -6.441 -11.543 5.530 1.00 94.81 106 LYS A CA 1
ATOM 891 C C . LYS A 1 106 ? -6.351 -10.021 5.351 1.00 94.81 106 LYS A C 1
ATOM 893 O O . LYS A 1 106 ? -7.373 -9.342 5.416 1.00 94.81 106 LYS A O 1
ATOM 898 N N . GLY A 1 107 ? -5.144 -9.488 5.164 1.00 96.62 107 GLY A N 1
ATOM 899 C CA . GLY A 1 107 ? -4.877 -8.073 4.938 1.00 96.62 107 GLY A CA 1
ATOM 900 C C . GLY A 1 107 ? -4.732 -7.731 3.456 1.00 96.62 107 GLY A C 1
ATOM 901 O O . GLY A 1 107 ? -5.381 -8.315 2.584 1.00 96.62 107 GLY A O 1
ATOM 902 N N . PHE A 1 108 ? -3.829 -6.799 3.163 1.00 98.06 108 PHE A N 1
ATOM 903 C CA . PHE A 1 108 ? -3.485 -6.376 1.816 1.00 98.06 108 PHE A CA 1
ATOM 904 C C . PHE A 1 108 ? -3.079 -7.567 0.951 1.00 98.06 108 PHE A C 1
ATOM 906 O O . PHE A 1 10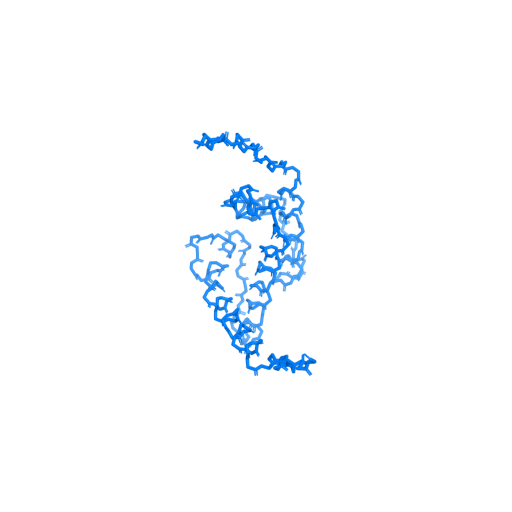8 ? -3.549 -7.664 -0.181 1.00 98.06 108 PHE A O 1
ATOM 913 N N . ALA A 1 109 ? -2.291 -8.516 1.467 1.00 97.19 109 ALA A N 1
ATOM 914 C CA . ALA A 1 109 ? -1.878 -9.707 0.720 1.00 97.19 109 ALA A CA 1
ATOM 915 C C . ALA A 1 109 ? -3.072 -10.479 0.119 1.00 97.19 109 ALA A C 1
ATOM 917 O O . ALA A 1 109 ? -3.043 -10.821 -1.065 1.00 97.19 109 ALA A O 1
ATOM 918 N N . GLY A 1 110 ? -4.160 -10.644 0.879 1.00 96.31 110 GLY A N 1
ATOM 919 C CA . GLY A 1 110 ? -5.368 -11.353 0.439 1.00 96.31 110 GLY A CA 1
ATOM 920 C C . GLY A 1 110 ? -6.098 -10.700 -0.736 1.00 96.31 110 GLY A C 1
ATOM 921 O O . GLY A 1 110 ? -6.739 -11.386 -1.529 1.00 96.31 110 GLY A O 1
ATOM 922 N N . THR A 1 111 ? -5.947 -9.386 -0.922 1.00 98.00 111 THR A N 1
ATOM 923 C CA . THR A 1 111 ? -6.575 -8.665 -2.046 1.00 98.00 111 THR A CA 1
ATOM 924 C C . THR A 1 111 ? -5.957 -9.008 -3.405 1.00 98.00 111 THR A C 1
ATOM 926 O O . THR A 1 111 ? -6.532 -8.669 -4.437 1.00 98.00 111 THR A O 1
ATOM 929 N N . LYS A 1 112 ? -4.794 -9.681 -3.436 1.00 96.94 112 LYS A N 1
ATOM 930 C CA . LYS A 1 112 ? -4.122 -10.042 -4.690 1.00 96.94 112 LYS A CA 1
ATOM 931 C C . LYS A 1 112 ? -5.000 -10.943 -5.560 1.00 96.94 112 LYS A C 1
ATOM 933 O O . LYS A 1 112 ? -5.138 -10.670 -6.744 1.00 96.94 112 LYS A O 1
ATOM 938 N N . ALA A 1 113 ? -5.638 -11.956 -4.972 1.00 96.12 113 ALA A N 1
ATOM 939 C CA . ALA A 1 113 ? -6.499 -12.875 -5.716 1.00 96.12 113 ALA A CA 1
ATOM 940 C C . ALA A 1 113 ? -7.689 -12.150 -6.369 1.00 96.12 113 ALA A C 1
ATOM 942 O O . ALA A 1 113 ? -8.054 -12.444 -7.504 1.00 96.12 113 ALA A O 1
ATOM 943 N N . TRP A 1 114 ? -8.262 -11.156 -5.681 1.00 96.75 114 TRP A N 1
ATOM 944 C CA . TRP A 1 114 ? -9.347 -10.333 -6.225 1.00 96.75 114 TRP A CA 1
ATOM 945 C C . TRP A 1 114 ? -8.870 -9.467 -7.390 1.00 96.75 114 TRP A C 1
ATOM 947 O O . TRP A 1 114 ? -9.567 -9.333 -8.392 1.00 96.75 114 TRP A O 1
ATOM 957 N N . TYR A 1 115 ? -7.670 -8.902 -7.265 1.00 97.31 115 TYR A N 1
ATOM 958 C CA . TYR A 1 115 ? -7.064 -8.099 -8.317 1.00 97.31 115 TYR A CA 1
ATOM 959 C C . TYR A 1 115 ? -6.716 -8.922 -9.556 1.00 97.31 115 TYR A C 1
ATOM 961 O O . TYR A 1 115 ? -7.027 -8.501 -10.665 1.00 97.31 115 TYR A O 1
ATOM 969 N N . ASP A 1 116 ? -6.125 -10.103 -9.380 1.00 96.12 116 ASP A N 1
ATOM 970 C CA . ASP A 1 116 ? -5.788 -10.989 -10.494 1.00 96.12 116 ASP A CA 1
ATOM 971 C C . ASP A 1 116 ? -7.055 -11.396 -11.274 1.00 96.12 116 ASP A C 1
ATOM 973 O O . ASP A 1 116 ? -7.073 -11.310 -12.503 1.00 96.12 116 ASP A O 1
ATOM 977 N N . ALA A 1 117 ? -8.138 -11.748 -10.567 1.00 95.44 117 ALA A N 1
ATOM 978 C C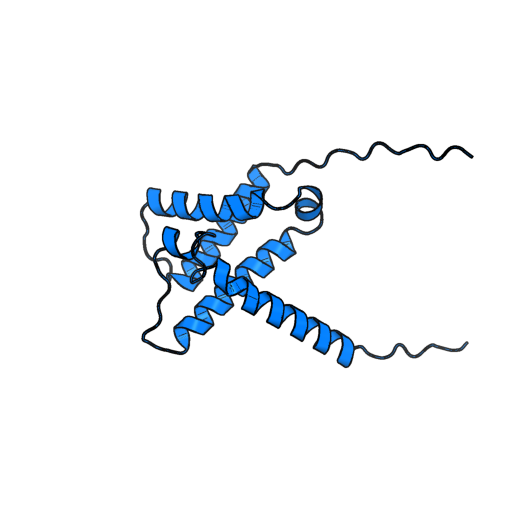A . ALA A 1 117 ? -9.429 -12.071 -11.179 1.00 95.44 117 ALA A CA 1
ATOM 979 C C . ALA A 1 117 ? -10.023 -10.880 -11.951 1.00 95.44 117 ALA A C 1
ATOM 981 O O . ALA A 1 117 ? -10.470 -11.036 -13.086 1.00 95.44 117 ALA A O 1
ATOM 982 N N . PHE A 1 118 ? -9.966 -9.677 -11.371 1.00 94.06 118 PHE A N 1
ATOM 983 C CA . PHE A 1 118 ? -10.398 -8.449 -12.040 1.00 94.06 118 PHE A CA 1
ATOM 984 C C . PHE A 1 118 ? -9.602 -8.186 -13.325 1.00 94.06 118 PHE A C 1
ATOM 986 O O . PHE A 1 118 ? -10.188 -7.910 -14.367 1.00 94.06 118 PHE A O 1
ATOM 993 N N . ILE A 1 119 ? -8.273 -8.306 -13.289 1.00 93.31 119 ILE A N 1
ATOM 994 C CA . ILE A 1 119 ? -7.427 -8.099 -14.471 1.00 93.31 119 ILE A CA 1
ATOM 995 C C . ILE A 1 119 ? -7.734 -9.134 -15.559 1.00 93.31 119 ILE A C 1
ATOM 997 O O . ILE A 1 119 ? -7.831 -8.773 -16.733 1.00 93.31 119 ILE A O 1
ATOM 1001 N N . GLN A 1 120 ? -7.943 -10.399 -15.188 1.00 91.62 120 GLN A N 1
ATOM 1002 C CA . GLN A 1 120 ? -8.338 -11.448 -16.129 1.00 91.62 120 GLN A CA 1
ATOM 1003 C C . GLN A 1 120 ? -9.674 -11.129 -16.815 1.00 91.62 120 GLN A C 1
ATOM 1005 O O . GLN A 1 120 ? -9.783 -11.249 -18.037 1.00 91.62 120 GLN A O 1
ATOM 1010 N N . GLU A 1 121 ? -10.667 -10.671 -16.053 1.00 90.06 121 GLU A N 1
ATOM 1011 C CA . GLU A 1 121 ? -11.960 -10.244 -16.588 1.00 90.06 121 GLU A CA 1
ATOM 1012 C C . GLU A 1 121 ? -11.809 -9.059 -17.554 1.00 90.06 121 GLU A C 1
ATOM 1014 O O . GLU A 1 121 ? -12.321 -9.105 -18.673 1.00 90.06 121 GLU A O 1
ATOM 1019 N N . GLN A 1 122 ? -11.031 -8.035 -17.187 1.00 85.62 122 GLN A N 1
ATOM 1020 C CA . GLN A 1 122 ? -10.762 -6.892 -18.068 1.00 85.62 122 GLN A CA 1
ATOM 1021 C C . GLN A 1 122 ? -10.071 -7.313 -19.372 1.00 85.62 122 GLN A C 1
ATOM 1023 O O . GLN A 1 122 ? -10.401 -6.806 -20.445 1.00 85.62 122 GLN A O 1
ATOM 1028 N N . HIS A 1 123 ? -9.131 -8.261 -19.320 1.00 82.44 123 HIS A N 1
ATOM 1029 C CA . HIS A 1 123 ? -8.508 -8.808 -20.526 1.00 82.44 123 HIS A CA 1
ATOM 1030 C C . HIS A 1 123 ? -9.519 -9.518 -21.428 1.00 82.44 123 HIS A C 1
ATOM 1032 O O . HIS A 1 123 ? -9.498 -9.294 -22.638 1.00 82.44 123 HIS A O 1
ATOM 1038 N N . TYR A 1 124 ? -10.416 -10.323 -20.856 1.00 78.88 124 TYR A N 1
ATOM 1039 C CA . TYR A 1 124 ? -11.466 -11.003 -21.614 1.00 78.88 124 TYR A CA 1
ATOM 1040 C C . TYR A 1 124 ? -12.422 -10.007 -22.290 1.00 78.88 124 TYR A C 1
ATOM 1042 O O . TYR A 1 124 ? -12.680 -10.112 -23.489 1.00 78.88 124 TYR A O 1
ATOM 1050 N N . VAL A 1 125 ? -12.895 -8.997 -21.553 1.00 75.25 125 VAL A N 1
ATOM 1051 C CA . VAL A 1 125 ? -13.765 -7.934 -22.086 1.00 75.25 125 VAL A CA 1
ATOM 1052 C C . VAL A 1 125 ? -13.079 -7.204 -23.247 1.00 75.25 125 VAL A C 1
ATOM 1054 O O . VAL A 1 125 ? -13.657 -7.076 -24.326 1.00 75.25 125 VAL A O 1
ATOM 1057 N N . ASN A 1 126 ? -11.816 -6.807 -23.075 1.00 75.12 126 ASN A N 1
ATOM 1058 C CA . ASN A 1 126 ? -11.052 -6.117 -24.117 1.00 75.12 126 ASN A CA 1
ATOM 1059 C C . ASN A 1 126 ? -10.829 -6.969 -25.378 1.00 75.12 126 ASN A C 1
ATOM 1061 O O . ASN A 1 126 ? -10.752 -6.423 -26.477 1.00 75.12 126 ASN A O 1
ATOM 1065 N N . GLN A 1 127 ? -10.719 -8.294 -25.244 1.00 73.88 127 GLN A N 1
ATOM 1066 C CA . GLN A 1 127 ? -10.628 -9.202 -26.392 1.00 73.88 127 GLN A CA 1
ATOM 1067 C C . GLN A 1 127 ? -11.973 -9.352 -27.107 1.00 73.88 127 GLN A C 1
ATOM 1069 O O . GLN A 1 127 ? -12.018 -9.306 -28.334 1.00 73.88 127 GLN A O 1
ATOM 1074 N N . ARG A 1 128 ? -13.067 -9.496 -26.351 1.00 71.44 128 ARG A N 1
ATOM 1075 C CA . ARG A 1 128 ? -14.414 -9.717 -26.893 1.00 71.44 128 ARG A CA 1
ATOM 1076 C C . ARG A 1 128 ? -14.944 -8.527 -27.691 1.00 71.44 128 ARG A C 1
ATOM 1078 O O . ARG A 1 128 ? -15.616 -8.728 -28.695 1.00 71.44 128 ARG A O 1
ATOM 1085 N N . PHE A 1 129 ? -14.656 -7.308 -27.244 1.00 71.19 129 PHE A N 1
ATOM 1086 C CA . PHE A 1 129 ? -15.162 -6.080 -27.866 1.00 71.19 129 PHE A CA 1
ATOM 1087 C C . PHE A 1 129 ? -14.117 -5.358 -28.722 1.00 71.19 129 PHE A C 1
ATOM 1089 O O . PHE A 1 129 ? -14.304 -4.193 -29.073 1.00 71.19 129 PHE A O 1
ATOM 1096 N N . ARG A 1 130 ? -13.011 -6.025 -29.076 1.00 63.28 130 ARG A N 1
ATOM 1097 C CA . ARG A 1 130 ? -12.025 -5.452 -29.993 1.00 63.28 130 ARG A CA 1
ATOM 1098 C C . ARG A 1 130 ? -12.681 -5.304 -31.374 1.00 63.28 130 ARG A C 1
ATOM 1100 O O . ARG A 1 130 ? -13.104 -6.321 -31.926 1.00 63.28 130 ARG A O 1
ATOM 1107 N N . PRO A 1 131 ? -12.783 -4.092 -31.951 1.00 59.47 131 PRO A N 1
ATOM 1108 C CA . PRO A 1 131 ? -13.304 -3.954 -33.303 1.00 59.47 131 PRO A CA 1
ATOM 1109 C C . PRO A 1 131 ? -12.411 -4.766 -34.243 1.00 59.47 131 PRO A C 1
ATOM 1111 O O . PRO A 1 131 ? -11.188 -4.598 -34.233 1.00 59.47 131 PRO A O 1
ATOM 1114 N N . GLN A 1 132 ? -13.008 -5.682 -35.011 1.00 63.44 132 GLN A N 1
ATOM 1115 C CA . GLN A 1 132 ? -12.276 -6.380 -36.061 1.00 63.44 132 GLN A CA 1
ATOM 1116 C C . GLN A 1 132 ? -11.770 -5.311 -37.026 1.00 63.44 132 GLN A C 1
ATOM 1118 O O . GLN A 1 132 ? -12.550 -4.530 -37.571 1.00 63.44 132 GLN A O 1
ATOM 1123 N N . SER A 1 133 ? -10.453 -5.221 -37.184 1.00 59.50 133 SER A N 1
ATOM 1124 C CA . SER A 1 133 ? -9.857 -4.363 -38.195 1.00 59.50 133 SER A CA 1
ATOM 1125 C C . SER A 1 133 ? -10.382 -4.820 -39.552 1.00 59.50 133 SER A C 1
ATOM 1127 O O . SER A 1 133 ? -10.010 -5.900 -40.010 1.00 59.50 133 SER A O 1
ATOM 1129 N N . PHE A 1 134 ? -11.241 -4.019 -40.183 1.00 54.00 134 PHE A N 1
ATOM 1130 C CA . PHE A 1 134 ? -11.568 -4.189 -41.591 1.00 54.00 134 PHE A CA 1
ATOM 1131 C C . PHE A 1 134 ? -10.259 -4.043 -42.365 1.00 54.00 134 PHE A C 1
ATOM 1133 O O . PHE A 1 134 ? -9.716 -2.942 -42.482 1.00 54.00 134 PHE A O 1
ATOM 1140 N N . SER A 1 135 ? -9.712 -5.162 -42.835 1.00 48.84 135 SER A N 1
ATOM 1141 C CA . SER A 1 135 ? -8.627 -5.150 -43.802 1.00 48.84 135 SER A CA 1
ATOM 1142 C C . SER A 1 135 ? -9.152 -4.423 -45.032 1.00 48.84 135 SER A C 1
ATOM 1144 O O . SER A 1 135 ? -10.008 -4.948 -45.743 1.00 48.84 135 SER A O 1
ATOM 1146 N N . LYS A 1 136 ? -8.678 -3.198 -45.265 1.00 51.44 136 LYS A N 1
ATOM 1147 C CA . LYS A 1 136 ? -8.827 -2.568 -46.571 1.00 51.44 136 LYS A CA 1
ATOM 1148 C C . LYS A 1 136 ? -7.982 -3.387 -47.541 1.00 51.44 136 LYS A C 1
ATOM 1150 O O . LYS A 1 136 ? -6.769 -3.221 -47.589 1.00 51.44 136 LYS A O 1
ATOM 1155 N N . THR A 1 137 ? -8.621 -4.313 -48.242 1.00 49.28 137 THR A N 1
ATOM 1156 C CA . THR A 1 137 ? -8.140 -4.796 -49.530 1.00 49.28 137 THR A CA 1
ATOM 1157 C C . THR A 1 137 ? -8.152 -3.599 -50.475 1.00 49.28 137 THR A C 1
ATOM 1159 O O . THR A 1 137 ? -9.211 -3.043 -50.764 1.00 49.28 137 THR A O 1
ATOM 1162 N N . ALA A 1 138 ? -6.959 -3.167 -50.866 1.00 53.09 138 ALA A N 1
ATOM 1163 C CA . ALA A 1 138 ? -6.708 -2.302 -52.008 1.00 53.09 138 ALA A CA 1
ATOM 1164 C C . ALA A 1 138 ? -5.819 -3.086 -52.972 1.00 53.09 138 ALA A C 1
ATOM 1166 O O . ALA A 1 138 ? -4.931 -3.809 -52.460 1.00 53.09 138 ALA A O 1
#

pLDDT: mean 90.29, std 14.64, range [40.69, 98.81]

Mean predicted aligned error: 7.07 Å

Nearest PDB structures (foldseek):
  4m70-assembly2_L  TM=2.992E-01  e=5.032E+00  Solanum tuberosum

Foldseek 3Di:
DDDPDPPDDDQDDDVVVLLVLLVVLLVLLCCQAVVVPDDDPVLSVLLSVLSSVQLVPDPRVCCVVPVVVVSVLSNVLSVVQSVVQVVDVVDGADRSNQQ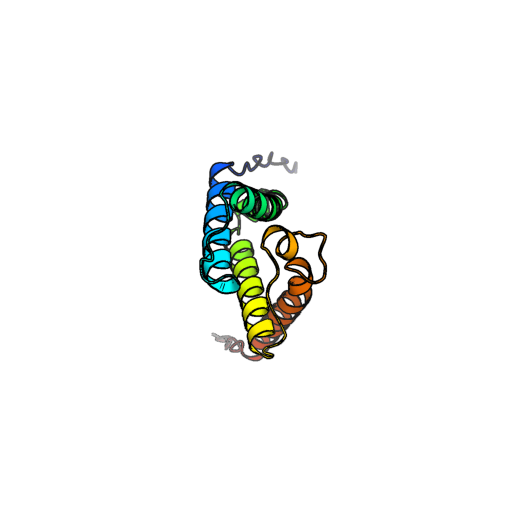SHCVNCVHSVVSVVVSVVVVVVVVVVCVVPPPDPPPPDD

Secondary structure (DSSP, 8-state):
-------PPPP---HHHHHHHHHHHHHHHHHHHHTT----HHHHHHHHHHHHHHHHTS-HHHHHHHHHHHHHHHHHHHHHHHHHHHTSTT-----HHHHS-TT-TTTGGGHHHHHHHHHHHHHHHHHHTPPP------

Radius of gyration: 19.86 Å; Cα contacts (8 Å, |Δi|>4): 99; chains: 1; bounding box: 51×24×68 Å

Solvent-accessible surface area (backbone atoms only — not comparable to full-atom values): 8209 Å² total; per-residue (Å²): 136,84,81,78,81,75,82,75,80,84,70,79,73,56,70,68,59,49,51,52,52,25,50,56,50,44,56,52,46,39,46,67,67,51,69,61,59,90,67,53,72,68,55,48,54,52,32,38,49,53,47,35,53,59,57,70,70,46,57,44,67,54,42,75,75,43,44,67,58,56,52,49,51,51,53,50,35,51,51,51,52,43,55,60,28,72,73,39,94,91,47,76,77,64,60,58,66,57,23,55,30,73,88,28,62,88,25,53,46,44,36,49,64,58,45,54,52,50,53,52,51,53,51,51,52,56,61,74,70,50,78,78,78,78,77,80,85,125